Protein AF-K2PSK2-F1 (afdb_monomer_lite)

pLDDT: mean 79.96, std 13.33, range [37.31, 94.69]

Structure (mmCIF, N/CA/C/O backbone):
data_AF-K2PSK2-F1
#
_entry.id   AF-K2PSK2-F1
#
loop_
_atom_site.group_PDB
_atom_site.id
_atom_site.type_symbol
_atom_site.label_atom_id
_atom_site.label_alt_id
_atom_site.label_comp_id
_atom_site.label_asym_id
_atom_site.label_entity_id
_atom_site.label_seq_id
_atom_site.pdbx_PDB_ins_code
_atom_site.Cartn_x
_atom_site.Cartn_y
_atom_site.Cartn_z
_atom_site.occupancy
_atom_site.B_iso_or_equiv
_atom_site.auth_seq_id
_atom_site.auth_comp_id
_atom_site.auth_asym_id
_atom_site.auth_atom_id
_atom_site.pdbx_PDB_model_num
ATOM 1 N N . MET A 1 1 ? -2.061 3.864 -1.361 1.00 85.62 1 MET A N 1
ATOM 2 C CA . MET A 1 1 ? -3.062 2.779 -1.392 1.00 85.62 1 MET A CA 1
ATOM 3 C C . MET A 1 1 ? -2.589 1.588 -2.209 1.00 85.62 1 MET A C 1
ATOM 5 O O . MET A 1 1 ? -2.463 0.536 -1.613 1.00 85.62 1 MET A O 1
ATOM 9 N N . LEU A 1 2 ? -2.198 1.738 -3.481 1.00 88.69 2 LEU A N 1
ATOM 10 C CA . LEU A 1 2 ? -1.650 0.620 -4.276 1.00 88.69 2 LEU A CA 1
ATOM 11 C C . LEU A 1 2 ? -0.443 -0.087 -3.621 1.00 88.69 2 LEU A C 1
ATOM 13 O O . LEU A 1 2 ? -0.401 -1.304 -3.514 1.00 88.69 2 LEU A O 1
ATOM 17 N N . TYR A 1 3 ? 0.529 0.683 -3.125 1.00 87.62 3 TYR A N 1
ATOM 18 C CA . TYR A 1 3 ? 1.666 0.111 -2.398 1.00 87.62 3 TYR A CA 1
ATOM 19 C C . TYR A 1 3 ? 1.229 -0.599 -1.105 1.00 87.62 3 TYR A C 1
ATOM 21 O O . TYR A 1 3 ? 1.724 -1.671 -0.796 1.00 87.62 3 TYR A O 1
ATOM 29 N N . ALA A 1 4 ? 0.230 -0.059 -0.397 1.00 89.19 4 ALA A N 1
ATOM 30 C CA . ALA A 1 4 ? -0.302 -0.680 0.816 1.00 89.19 4 ALA A CA 1
ATOM 31 C C . ALA A 1 4 ? -0.912 -2.059 0.527 1.00 89.19 4 ALA A C 1
ATOM 33 O O . ALA A 1 4 ? -0.634 -3.005 1.254 1.00 89.19 4 ALA A O 1
ATOM 34 N N . THR A 1 5 ? -1.680 -2.188 -0.563 1.00 86.50 5 THR A N 1
ATOM 35 C CA . THR A 1 5 ? -2.280 -3.468 -0.968 1.00 86.50 5 THR A CA 1
ATOM 36 C C . THR A 1 5 ? -1.231 -4.488 -1.401 1.00 86.50 5 THR A C 1
ATOM 38 O O . THR A 1 5 ? -1.365 -5.661 -1.080 1.00 86.50 5 THR A O 1
ATOM 41 N N . LEU A 1 6 ? -0.171 -4.051 -2.090 1.00 85.62 6 LEU A N 1
ATOM 42 C CA . LEU A 1 6 ? 0.919 -4.939 -2.511 1.00 85.62 6 LEU A CA 1
ATOM 43 C C . LEU A 1 6 ? 1.792 -5.393 -1.335 1.00 85.62 6 LEU A C 1
ATOM 45 O O . LEU A 1 6 ? 2.292 -6.511 -1.337 1.00 85.62 6 LEU A O 1
ATOM 49 N N . SER A 1 7 ? 1.968 -4.537 -0.329 1.00 85.44 7 SER A N 1
ATOM 50 C CA . SER A 1 7 ? 2.767 -4.833 0.863 1.00 85.44 7 SER A CA 1
ATOM 51 C C . SER A 1 7 ? 1.971 -5.493 1.996 1.00 85.44 7 SER A C 1
ATOM 53 O O . SER A 1 7 ? 2.542 -5.736 3.053 1.00 85.44 7 SER A O 1
ATOM 55 N N . GLY A 1 8 ? 0.671 -5.762 1.814 1.00 87.88 8 GLY A N 1
ATOM 56 C CA . GLY A 1 8 ? -0.177 -6.377 2.846 1.00 87.88 8 GLY A CA 1
ATOM 57 C C . GLY A 1 8 ? -0.415 -5.491 4.075 1.00 87.88 8 GLY A C 1
ATOM 58 O O . GLY A 1 8 ? -0.650 -5.991 5.169 1.00 87.88 8 GLY A O 1
ATOM 59 N N . VAL A 1 9 ? -0.327 -4.171 3.912 1.00 90.94 9 VAL A N 1
ATOM 60 C CA . VAL A 1 9 ? -0.412 -3.206 5.013 1.00 90.94 9 VAL A CA 1
ATOM 61 C C . VAL A 1 9 ? -1.864 -2.857 5.312 1.00 90.94 9 VAL A C 1
ATOM 63 O O . VAL A 1 9 ? -2.625 -2.523 4.400 1.00 90.94 9 VAL A O 1
ATOM 66 N N . SER A 1 10 ? -2.229 -2.855 6.595 1.00 87.50 10 SER A N 1
ATOM 67 C CA . SER A 1 10 ? -3.615 -2.658 7.038 1.00 87.50 10 SER A CA 1
ATOM 68 C C . SER A 1 10 ? -3.909 -1.233 7.522 1.00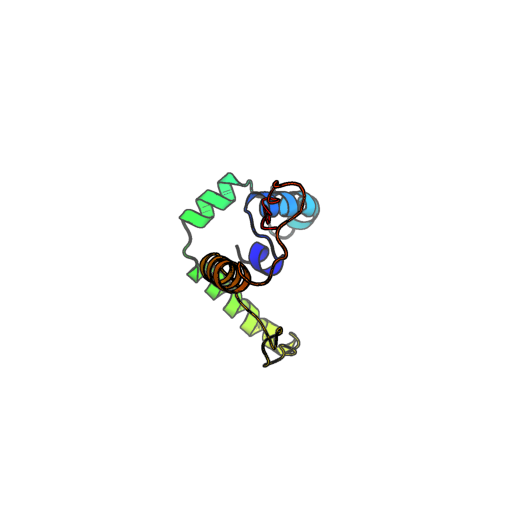 87.50 10 SER A C 1
ATOM 70 O O . SER A 1 10 ? -5.065 -0.808 7.540 1.00 87.50 10 SER A O 1
ATOM 72 N N . SER A 1 11 ? -2.875 -0.455 7.874 1.00 91.12 11 SER A N 1
ATOM 73 C CA . SER A 1 11 ? -3.048 0.895 8.421 1.00 91.12 11 SER A CA 1
ATOM 74 C C . SER A 1 11 ? -2.165 1.964 7.765 1.00 91.12 11 SER A C 1
ATOM 76 O O . SER A 1 11 ? -1.044 1.726 7.317 1.00 91.12 11 SER A O 1
ATOM 78 N N . LEU A 1 12 ? -2.643 3.216 7.770 1.00 91.56 12 LEU A N 1
ATOM 79 C CA . LEU A 1 12 ? -1.853 4.369 7.309 1.00 91.56 12 LEU A CA 1
ATOM 80 C C . LEU A 1 12 ? -0.600 4.618 8.159 1.00 91.56 12 LEU A C 1
ATOM 82 O O . LEU A 1 12 ? 0.358 5.212 7.668 1.00 91.56 12 LEU A O 1
ATOM 86 N N . ARG A 1 13 ? -0.614 4.208 9.434 1.00 91.69 13 ARG A N 1
ATOM 87 C CA . ARG A 1 13 ? 0.551 4.322 10.317 1.00 91.69 13 ARG A CA 1
ATOM 88 C C . ARG A 1 13 ? 1.644 3.361 9.858 1.00 91.69 13 ARG A C 1
ATOM 90 O O . ARG A 1 13 ? 2.747 3.822 9.602 1.00 91.69 13 ARG A O 1
ATOM 97 N N . GLU A 1 14 ? 1.314 2.083 9.688 1.00 92.38 14 GLU A N 1
ATOM 98 C CA . GLU A 1 14 ? 2.237 1.077 9.143 1.00 92.38 14 GLU A CA 1
ATOM 99 C C . GLU A 1 14 ? 2.788 1.507 7.782 1.00 92.38 14 GLU A C 1
ATOM 101 O O . GLU A 1 14 ? 3.998 1.484 7.568 1.00 92.38 14 GLU A O 1
ATOM 106 N N . LEU A 1 15 ? 1.914 1.995 6.895 1.00 92.38 15 LEU A N 1
ATOM 107 C CA . LEU A 1 15 ? 2.308 2.468 5.570 1.00 92.38 15 LEU A CA 1
ATOM 108 C C . LEU A 1 15 ? 3.340 3.599 5.655 1.00 92.38 15 LEU A C 1
ATOM 110 O O . LEU A 1 15 ? 4.338 3.584 4.941 1.00 92.38 15 LEU A O 1
ATOM 114 N N . SER A 1 16 ? 3.107 4.576 6.534 1.00 92.25 16 SER A N 1
ATOM 115 C CA . SER A 1 16 ? 4.028 5.696 6.742 1.00 92.25 16 SER A CA 1
ATOM 116 C C . SER A 1 16 ? 5.366 5.235 7.326 1.00 92.25 16 SER A C 1
ATOM 118 O O . SER A 1 16 ? 6.395 5.771 6.929 1.00 92.25 16 SER A O 1
ATOM 120 N N . THR A 1 17 ? 5.368 4.254 8.232 1.00 92.12 17 THR A N 1
ATOM 121 C CA . THR A 1 17 ? 6.596 3.691 8.818 1.00 92.12 17 THR A CA 1
ATOM 122 C C . THR A 1 17 ? 7.430 2.952 7.775 1.00 92.12 17 THR A C 1
ATOM 124 O O . THR A 1 17 ? 8.644 3.128 7.721 1.00 92.12 17 THR A O 1
ATOM 127 N N . ILE A 1 18 ? 6.791 2.169 6.903 1.00 90.56 18 ILE A N 1
ATOM 128 C CA . ILE A 1 18 ? 7.484 1.460 5.818 1.00 90.56 18 ILE A CA 1
ATOM 129 C C . ILE A 1 18 ? 8.081 2.456 4.820 1.00 90.56 18 ILE A C 1
ATOM 131 O O . ILE A 1 18 ? 9.222 2.297 4.392 1.00 90.56 18 ILE A O 1
ATOM 135 N N . LEU A 1 19 ? 7.334 3.508 4.472 1.00 89.94 19 LEU A N 1
ATOM 136 C CA . LEU A 1 19 ? 7.825 4.556 3.576 1.00 89.94 19 LEU A CA 1
ATOM 137 C C . LEU A 1 19 ? 8.992 5.340 4.186 1.00 89.94 19 LEU A C 1
ATOM 139 O O . LEU A 1 19 ? 9.931 5.656 3.462 1.00 89.94 19 LEU A O 1
ATOM 143 N N . LEU A 1 20 ? 8.965 5.590 5.498 1.00 90.19 20 LEU A N 1
ATOM 144 C CA . LEU A 1 20 ? 10.092 6.166 6.234 1.00 90.19 20 LEU A CA 1
ATOM 145 C C . LEU A 1 20 ? 11.320 5.246 6.187 1.00 90.19 20 LEU A C 1
ATOM 147 O O . LEU A 1 20 ? 12.409 5.694 5.851 1.00 90.19 20 LEU A O 1
ATOM 151 N N . ALA A 1 21 ? 11.149 3.943 6.426 1.00 89.94 21 ALA A N 1
ATOM 152 C CA . ALA A 1 21 ? 12.242 2.976 6.292 1.00 89.94 21 ALA A CA 1
ATOM 153 C C . ALA A 1 21 ? 12.808 2.912 4.856 1.00 89.94 21 ALA A C 1
ATOM 155 O O . ALA A 1 21 ? 13.948 2.506 4.643 1.00 89.94 21 ALA A O 1
ATOM 156 N N . CYS A 1 22 ? 12.021 3.327 3.859 1.00 85.94 22 CYS A N 1
ATOM 157 C CA . CYS A 1 22 ? 12.419 3.402 2.457 1.00 85.94 22 CYS A CA 1
ATOM 158 C C . CYS A 1 22 ? 12.898 4.796 2.017 1.00 85.94 22 CYS A C 1
ATOM 160 O O . CYS A 1 22 ? 13.067 4.996 0.814 1.00 85.94 22 CYS A O 1
ATOM 162 N N . GLU A 1 23 ? 13.137 5.744 2.928 1.00 83.44 23 GLU A N 1
ATOM 163 C CA . GLU A 1 23 ? 13.482 7.134 2.590 1.00 83.44 23 GLU A CA 1
ATOM 164 C C . GLU A 1 23 ? 14.706 7.247 1.657 1.00 83.44 23 GLU A C 1
ATOM 166 O O . GLU A 1 23 ? 14.677 7.978 0.670 1.00 83.44 23 GLU A O 1
ATOM 171 N N . GLY A 1 24 ? 15.741 6.429 1.869 1.00 81.69 24 GLY A N 1
ATOM 172 C CA . GLY A 1 24 ? 16.920 6.395 0.991 1.00 81.69 24 GLY A CA 1
ATOM 173 C C . GLY A 1 24 ? 16.659 5.831 -0.413 1.00 81.69 24 GLY A C 1
ATOM 174 O O . GLY A 1 24 ? 17.483 5.987 -1.309 1.00 81.69 24 GLY A O 1
ATOM 175 N N . ARG A 1 25 ? 15.510 5.178 -0.633 1.00 83.31 25 ARG A N 1
ATOM 176 C CA . ARG A 1 25 ? 15.131 4.571 -1.916 1.00 83.31 25 ARG A CA 1
ATOM 177 C C . ARG A 1 25 ? 14.091 5.376 -2.680 1.00 83.31 25 ARG A C 1
ATOM 179 O O . ARG A 1 25 ? 13.870 5.059 -3.834 1.00 83.31 25 ARG A O 1
ATOM 186 N N . ILE A 1 26 ? 13.459 6.399 -2.111 1.00 82.38 26 ILE A N 1
ATOM 187 C CA . ILE A 1 26 ? 12.396 7.159 -2.805 1.00 82.38 26 ILE A CA 1
ATOM 188 C C . ILE A 1 26 ? 12.914 8.331 -3.652 1.00 82.38 26 ILE A C 1
ATOM 190 O O . ILE A 1 26 ? 12.141 8.916 -4.408 1.00 82.38 26 ILE A O 1
ATOM 194 N N . GLY A 1 27 ? 14.212 8.648 -3.591 1.00 79.31 27 GLY A N 1
ATOM 195 C CA . GLY A 1 27 ? 14.797 9.780 -4.323 1.00 79.31 27 GLY A CA 1
ATOM 196 C C . GLY A 1 27 ? 14.629 9.700 -5.846 1.00 79.31 27 GLY A C 1
ATOM 197 O O . GLY A 1 27 ? 14.335 10.706 -6.485 1.00 79.31 27 GLY A O 1
ATOM 198 N N . HIS A 1 28 ? 14.701 8.498 -6.431 1.00 84.56 28 HIS A N 1
ATOM 199 C CA . HIS A 1 28 ? 14.494 8.295 -7.874 1.00 84.56 28 HIS A CA 1
ATOM 200 C C . HIS A 1 28 ? 13.037 8.510 -8.324 1.00 84.56 28 HIS A C 1
ATOM 202 O O . HIS A 1 28 ? 12.768 8.613 -9.516 1.00 84.56 28 HIS A O 1
ATOM 208 N N . LEU A 1 29 ? 12.091 8.598 -7.382 1.00 82.44 29 LEU A N 1
ATOM 209 C CA . LEU A 1 29 ? 10.677 8.878 -7.648 1.00 82.44 29 LEU A CA 1
ATOM 210 C C . LEU A 1 29 ? 10.370 10.385 -7.633 1.00 82.44 29 LEU A C 1
ATOM 212 O O . LEU A 1 29 ? 9.201 10.767 -7.586 1.00 82.44 29 LEU A O 1
ATOM 216 N N . ASN A 1 30 ? 11.399 11.243 -7.624 1.00 83.62 30 ASN A N 1
ATOM 217 C CA . ASN A 1 30 ? 11.285 12.694 -7.436 1.00 83.62 30 ASN A CA 1
ATOM 218 C C . ASN A 1 30 ? 10.552 13.092 -6.138 1.00 83.62 30 ASN A C 1
ATOM 220 O O . ASN A 1 30 ? 10.013 1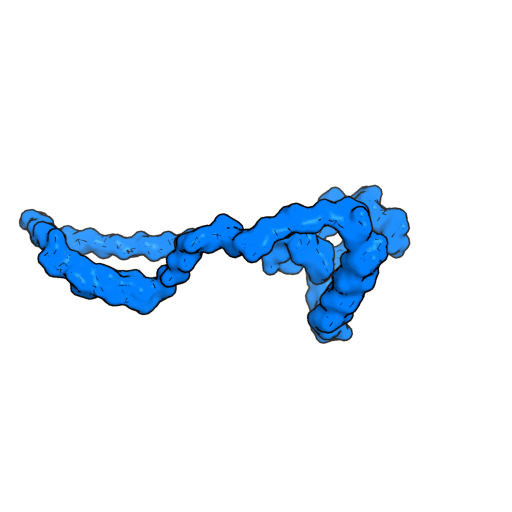4.195 -6.018 1.00 83.62 30 ASN A O 1
ATOM 224 N N . LEU A 1 31 ? 10.544 12.204 -5.141 1.00 83.69 31 LEU A N 1
ATOM 225 C CA . LEU A 1 31 ? 10.027 12.489 -3.809 1.00 83.69 31 LEU A CA 1
ATOM 226 C C . LEU A 1 31 ? 11.167 13.030 -2.947 1.00 83.69 31 LEU A C 1
ATOM 228 O O . LEU A 1 31 ? 12.094 12.302 -2.609 1.00 83.69 31 LEU A O 1
ATOM 232 N N . LYS A 1 32 ? 11.086 14.314 -2.580 1.00 84.00 32 LYS A N 1
ATOM 233 C CA . LYS A 1 32 ? 12.092 14.966 -1.722 1.00 84.00 32 LYS A CA 1
ATOM 234 C C . LYS A 1 32 ? 12.060 14.461 -0.279 1.00 84.00 32 LYS A C 1
ATOM 236 O O . LYS A 1 32 ? 13.087 14.448 0.384 1.00 84.00 32 LYS A O 1
ATOM 241 N N . HIS A 1 33 ? 10.882 14.060 0.197 1.00 85.38 33 HIS A N 1
ATOM 242 C CA . HIS A 1 33 ? 10.650 13.588 1.559 1.00 85.38 33 HIS A CA 1
ATOM 243 C C . HIS A 1 33 ? 9.627 12.453 1.548 1.00 85.38 33 HIS A C 1
ATOM 245 O O . HIS A 1 33 ? 8.738 12.421 0.687 1.00 85.38 33 HIS A O 1
ATOM 251 N N . PHE A 1 34 ? 9.709 11.551 2.527 1.00 87.06 34 PHE A N 1
ATOM 252 C CA . PHE A 1 34 ? 8.678 10.534 2.703 1.00 87.06 34 PHE A CA 1
ATOM 253 C C . PHE A 1 34 ? 7.331 11.198 3.069 1.00 87.06 34 PHE A C 1
ATOM 255 O O . PHE A 1 34 ? 7.284 12.173 3.829 1.00 87.06 34 PHE A O 1
ATOM 262 N N . PRO A 1 35 ? 6.203 10.707 2.534 1.00 87.88 35 PRO A N 1
ATOM 263 C CA . PRO A 1 35 ? 4.906 11.312 2.799 1.00 87.88 35 PRO A CA 1
ATOM 264 C C . PRO A 1 35 ? 4.446 11.011 4.231 1.00 87.88 35 PRO A C 1
ATOM 266 O O . PRO A 1 35 ? 4.380 9.856 4.656 1.00 87.88 35 PRO A O 1
ATOM 269 N N . LYS A 1 36 ? 4.067 12.060 4.969 1.00 91.00 36 LYS A N 1
ATOM 270 C CA . LYS A 1 36 ? 3.510 11.937 6.324 1.00 91.00 36 LYS A CA 1
ATOM 271 C C . LYS A 1 36 ? 2.128 11.275 6.295 1.00 91.00 36 LYS A C 1
ATOM 273 O O . LYS A 1 36 ? 1.366 11.416 5.335 1.00 91.00 36 LYS A O 1
ATOM 278 N N . ARG A 1 37 ? 1.746 10.637 7.407 1.00 92.56 37 ARG A N 1
ATOM 279 C CA . ARG A 1 37 ? 0.417 10.020 7.597 1.00 92.56 37 ARG A CA 1
ATOM 280 C C . ARG A 1 37 ? -0.750 10.964 7.270 1.00 92.56 37 ARG A C 1
ATOM 282 O O . ARG A 1 37 ? -1.704 10.534 6.628 1.00 92.56 37 ARG A O 1
ATOM 289 N N . SER A 1 38 ? -0.691 12.222 7.713 1.00 93.12 38 SER A N 1
ATOM 290 C CA . SER A 1 38 ? -1.733 13.227 7.443 1.00 93.12 38 SER A CA 1
ATOM 291 C C . SER A 1 38 ? -1.855 13.518 5.950 1.00 93.12 38 SER A C 1
ATOM 293 O O . SER A 1 38 ? -2.944 13.421 5.399 1.00 93.12 38 SER A O 1
ATOM 295 N N . THR A 1 39 ? -0.727 13.735 5.273 1.00 91.12 39 THR A N 1
ATOM 296 C CA . THR A 1 39 ? -0.672 13.939 3.821 1.00 91.12 39 THR A CA 1
ATOM 297 C C . THR A 1 39 ? -1.276 12.761 3.060 1.00 91.12 39 THR A C 1
ATOM 299 O O . THR A 1 39 ? -2.067 12.964 2.143 1.00 91.12 39 THR A O 1
ATOM 302 N N . LEU A 1 40 ? -0.954 11.522 3.454 1.00 91.12 40 LEU A N 1
ATOM 303 C CA . LEU A 1 40 ? -1.559 10.325 2.862 1.00 91.12 40 LEU A CA 1
ATOM 304 C C . LEU A 1 40 ? -3.074 10.289 3.088 1.00 91.12 40 LEU A C 1
ATOM 306 O O . LEU A 1 40 ? -3.819 9.990 2.160 1.00 91.12 40 LEU A O 1
ATOM 310 N N . SER A 1 41 ? -3.527 10.601 4.303 1.00 92.56 41 SER A N 1
ATOM 311 C CA . SER A 1 41 ? -4.948 10.653 4.653 1.00 92.56 41 SER A CA 1
ATOM 312 C C . SER A 1 41 ? -5.704 11.673 3.799 1.00 92.56 41 SER A C 1
ATOM 314 O O . SER A 1 41 ? -6.687 11.317 3.152 1.00 92.56 41 SER A O 1
ATOM 316 N N . ASP A 1 42 ? -5.235 12.917 3.744 1.00 93.81 42 ASP A N 1
ATOM 317 C CA . ASP A 1 42 ? -5.911 13.984 3.000 1.00 93.81 42 ASP A CA 1
ATOM 318 C C . ASP A 1 42 ? -5.881 13.732 1.492 1.00 93.81 42 ASP A C 1
ATOM 320 O O . ASP A 1 42 ? -6.889 13.894 0.805 1.00 93.81 42 ASP A O 1
ATOM 324 N N . ALA A 1 43 ? -4.769 13.213 0.973 1.00 90.44 43 ALA A N 1
ATOM 325 C CA . ALA A 1 43 ? -4.682 12.851 -0.432 1.00 90.44 43 ALA A CA 1
ATOM 326 C C . ALA A 1 43 ? -5.586 11.660 -0.804 1.00 90.44 43 ALA A C 1
ATOM 328 O O . ALA A 1 43 ? -6.004 11.562 -1.957 1.00 90.44 43 ALA A O 1
ATOM 329 N N . ASN A 1 44 ? -5.897 10.761 0.137 1.00 90.31 44 ASN A N 1
ATOM 330 C CA . ASN A 1 44 ? -6.860 9.680 -0.090 1.00 90.31 44 ASN A CA 1
ATOM 331 C C . ASN A 1 44 ? -8.310 10.165 -0.003 1.00 90.31 44 ASN A C 1
ATOM 333 O O . ASN A 1 44 ? -9.138 9.652 -0.744 1.00 90.31 44 ASN A O 1
ATOM 337 N N . LYS A 1 45 ? -8.627 11.168 0.828 1.00 92.31 45 LYS A N 1
ATOM 338 C CA . LYS A 1 45 ? -9.966 11.791 0.826 1.00 92.31 45 LYS A CA 1
ATOM 339 C C . LYS A 1 45 ? -10.297 12.397 -0.539 1.00 92.31 45 LYS A C 1
ATOM 341 O O . LYS A 1 45 ? -11.418 12.279 -1.015 1.00 92.31 45 LYS A O 1
ATOM 346 N N . ASN A 1 46 ? -9.295 12.987 -1.186 1.00 92.81 46 ASN A N 1
ATOM 347 C CA . ASN A 1 46 ? -9.447 13.652 -2.479 1.00 92.81 46 ASN A CA 1
ATOM 348 C C . ASN A 1 46 ? -9.358 12.697 -3.684 1.00 92.81 46 ASN A C 1
ATOM 350 O O . ASN A 1 46 ? -9.447 13.147 -4.825 1.00 92.81 46 ASN A O 1
ATOM 354 N N . ARG A 1 47 ? -9.142 11.389 -3.475 1.00 92.00 47 ARG A N 1
ATOM 355 C CA . ARG A 1 47 ? -8.983 10.410 -4.561 1.00 92.00 47 ARG A CA 1
ATOM 356 C C . ARG A 1 47 ? -9.927 9.235 -4.379 1.00 92.00 47 ARG A C 1
ATOM 358 O O . ARG A 1 47 ? -9.827 8.484 -3.416 1.00 92.00 47 ARG A O 1
ATOM 365 N N . SER A 1 48 ? -10.778 9.017 -5.376 1.00 93.62 48 SER A N 1
ATOM 366 C CA . SER A 1 48 ? -11.615 7.819 -5.437 1.00 93.62 48 SER A CA 1
ATOM 367 C C . SER A 1 48 ? -10.766 6.546 -5.514 1.00 93.62 48 SER A C 1
ATOM 369 O O . SER A 1 48 ? -9.718 6.511 -6.169 1.00 93.62 48 SER A O 1
ATOM 371 N N . SER A 1 49 ? -11.268 5.464 -4.914 1.00 90.12 49 SER A N 1
ATOM 372 C CA . SER A 1 49 ? -10.690 4.117 -5.015 1.00 90.12 49 SER A CA 1
ATOM 373 C C . SER A 1 49 ? -10.478 3.674 -6.469 1.00 90.12 49 SER A C 1
ATOM 375 O O . SER A 1 49 ? -9.514 2.964 -6.769 1.00 90.12 49 SER A O 1
ATOM 377 N N . LYS A 1 50 ? -11.317 4.167 -7.391 1.00 93.44 50 LYS A N 1
ATOM 378 C CA . LYS A 1 50 ? -11.231 3.888 -8.829 1.00 93.44 50 LYS A CA 1
ATOM 379 C C . LYS A 1 50 ? -9.888 4.295 -9.434 1.00 93.44 50 LYS A C 1
ATOM 381 O O . LYS A 1 50 ? -9.397 3.605 -10.322 1.00 93.44 50 LYS A O 1
ATOM 386 N N . VAL A 1 51 ? -9.264 5.361 -8.932 1.00 93.69 51 VAL A N 1
ATOM 387 C CA . VAL A 1 51 ? -7.950 5.816 -9.411 1.00 93.69 51 VAL A CA 1
ATOM 388 C C . VAL A 1 51 ? -6.901 4.729 -9.188 1.00 93.69 51 VAL A C 1
ATOM 390 O O . VAL A 1 51 ? -6.166 4.378 -10.106 1.00 93.69 51 VAL A O 1
ATOM 393 N N . PHE A 1 52 ? -6.867 4.138 -7.991 1.00 91.31 52 PHE A N 1
ATOM 394 C CA . PHE A 1 52 ? -5.908 3.082 -7.668 1.00 91.31 52 PHE A CA 1
ATOM 395 C C . PHE A 1 52 ? -6.185 1.796 -8.449 1.00 91.31 52 PHE A C 1
ATOM 397 O O . PHE A 1 52 ? -5.239 1.154 -8.896 1.00 91.31 52 PHE A O 1
ATOM 404 N N . ALA A 1 53 ? -7.461 1.464 -8.670 1.00 91.75 53 ALA A N 1
ATOM 405 C CA . ALA A 1 53 ? -7.846 0.334 -9.512 1.00 91.75 53 ALA A CA 1
ATOM 406 C C . ALA A 1 53 ? -7.377 0.525 -10.964 1.00 91.75 53 ALA A C 1
ATOM 408 O O . ALA A 1 53 ? -6.777 -0.374 -11.544 1.00 91.75 53 ALA A O 1
ATOM 409 N N . ASN A 1 54 ? -7.588 1.710 -11.541 1.00 94.69 54 ASN A N 1
ATOM 410 C CA . ASN A 1 54 ? -7.163 2.006 -12.908 1.00 94.69 54 ASN A CA 1
ATOM 411 C C . ASN A 1 54 ? -5.635 1.938 -13.055 1.00 94.69 54 ASN A C 1
ATOM 413 O O . ASN A 1 54 ? -5.143 1.349 -14.016 1.00 94.69 54 ASN A O 1
ATOM 417 N N . ILE A 1 55 ? -4.885 2.480 -12.087 1.00 93.50 55 ILE A N 1
ATOM 418 C CA . ILE A 1 55 ? -3.417 2.381 -12.067 1.00 93.50 55 ILE A CA 1
ATOM 419 C C . ILE A 1 55 ? -2.986 0.912 -11.990 1.00 93.50 55 ILE A C 1
ATOM 421 O O . ILE A 1 55 ? -2.126 0.492 -12.762 1.00 93.50 55 ILE A O 1
ATOM 425 N N . TYR A 1 56 ? -3.606 0.121 -11.108 1.00 92.00 56 TYR A N 1
ATOM 426 C CA . TYR A 1 56 ? -3.325 -1.310 -10.988 1.00 92.00 56 TYR A CA 1
ATOM 427 C C . TYR A 1 56 ? -3.535 -2.039 -12.315 1.00 92.00 56 TYR A C 1
ATOM 429 O O . TYR A 1 56 ? -2.617 -2.694 -12.796 1.00 92.00 56 TYR A O 1
ATOM 437 N N . TYR A 1 57 ? -4.706 -1.892 -12.940 1.00 92.12 57 TYR A N 1
ATOM 438 C CA . TYR A 1 57 ? -5.004 -2.575 -14.200 1.00 92.12 57 TYR A CA 1
ATOM 439 C C . TYR A 1 57 ? -4.117 -2.100 -15.351 1.00 92.12 57 TYR A C 1
ATOM 441 O O . TYR A 1 57 ? -3.755 -2.905 -16.207 1.00 92.12 57 TYR A O 1
ATOM 449 N N . SER A 1 58 ? -3.732 -0.821 -15.370 1.00 94.19 58 SER A N 1
ATOM 450 C CA . SER A 1 58 ? -2.778 -0.307 -16.353 1.00 94.19 58 SER A CA 1
ATOM 451 C C . SER A 1 58 ? -1.415 -0.982 -16.207 1.00 94.19 58 SER A C 1
ATOM 453 O O . SER A 1 58 ? -0.876 -1.471 -17.195 1.00 94.19 58 SER A O 1
ATOM 455 N N . LEU A 1 59 ? -0.878 -1.050 -14.985 1.00 91.25 59 LEU A N 1
ATOM 456 C CA . LEU A 1 59 ? 0.390 -1.731 -14.710 1.00 91.25 59 LEU A CA 1
ATOM 457 C C . LEU A 1 59 ? 0.284 -3.227 -15.007 1.00 91.25 59 LEU A C 1
ATOM 459 O O . LEU A 1 59 ? 1.148 -3.788 -15.674 1.00 91.25 59 LEU A O 1
ATOM 463 N N . PHE A 1 60 ? -0.802 -3.860 -14.568 1.00 90.06 60 PHE A N 1
ATOM 464 C CA . PHE A 1 60 ? -1.055 -5.269 -14.820 1.00 90.06 60 PHE A CA 1
ATOM 465 C C . PHE A 1 60 ? -1.032 -5.566 -16.316 1.00 90.06 60 PHE A C 1
ATOM 467 O O . PHE A 1 60 ? -0.294 -6.446 -16.726 1.00 90.06 60 PHE A O 1
ATOM 474 N N . ARG A 1 61 ? -1.741 -4.798 -17.155 1.00 91.00 61 ARG A N 1
ATOM 475 C CA . ARG A 1 61 ? -1.731 -4.997 -18.616 1.00 91.00 61 ARG A CA 1
ATOM 476 C C . ARG A 1 61 ? -0.330 -4.915 -19.223 1.00 91.00 61 ARG A C 1
ATOM 478 O O . ARG A 1 61 ? -0.041 -5.694 -20.124 1.00 91.00 61 ARG A O 1
ATOM 485 N N . THR A 1 62 ? 0.518 -4.014 -18.732 1.00 92.44 62 THR A N 1
ATOM 486 C CA . THR A 1 62 ? 1.896 -3.859 -19.218 1.00 92.44 62 THR A CA 1
ATOM 487 C C . THR A 1 62 ? 2.784 -5.035 -18.821 1.00 92.44 62 THR A C 1
ATOM 489 O O . THR A 1 62 ? 3.549 -5.528 -19.642 1.00 92.44 62 THR A O 1
ATOM 492 N N . TYR A 1 63 ? 2.680 -5.500 -17.575 1.00 89.75 63 TYR A N 1
ATOM 493 C CA . TYR A 1 63 ? 3.578 -6.524 -17.030 1.00 89.75 63 TYR A CA 1
ATOM 494 C C . TYR A 1 63 ? 2.990 -7.942 -17.053 1.00 89.75 63 TYR A C 1
ATOM 496 O O . TYR A 1 63 ? 3.676 -8.886 -16.669 1.00 89.75 63 TYR A O 1
ATOM 504 N N . ARG A 1 64 ? 1.749 -8.124 -17.527 1.00 86.06 64 ARG A N 1
ATOM 505 C CA . ARG A 1 64 ? 1.031 -9.412 -17.514 1.00 86.06 64 ARG A CA 1
ATOM 506 C C . ARG A 1 64 ? 1.802 -10.537 -18.196 1.00 86.06 64 ARG A C 1
ATOM 508 O O . ARG A 1 64 ? 1.703 -11.667 -17.751 1.00 86.06 64 ARG A O 1
ATOM 515 N N . SER A 1 65 ? 2.546 -10.242 -19.259 1.00 85.25 65 SER A N 1
ATOM 516 C CA . SER A 1 65 ? 3.334 -11.241 -19.994 1.00 85.25 65 SER A CA 1
ATOM 517 C C . SER A 1 65 ? 4.505 -11.809 -19.188 1.00 85.25 65 SER A C 1
ATOM 519 O O . SER A 1 65 ? 4.927 -12.930 -19.444 1.00 85.25 65 SER A O 1
ATOM 521 N N . PHE A 1 66 ? 5.033 -11.035 -18.238 1.00 84.12 66 PHE A N 1
ATOM 522 C CA . PHE A 1 66 ? 6.159 -11.417 -17.387 1.00 84.12 66 PHE A CA 1
ATOM 523 C C . PHE A 1 66 ? 5.711 -11.924 -16.009 1.00 84.12 66 PHE A C 1
ATOM 525 O O . PHE A 1 66 ? 6.426 -12.679 -15.354 1.00 84.12 66 PHE A O 1
ATOM 532 N N . LEU A 1 67 ? 4.532 -11.504 -15.547 1.00 81.12 67 LEU A N 1
ATOM 533 C CA . LEU A 1 67 ? 3.962 -11.987 -14.297 1.00 81.12 67 LEU A CA 1
ATOM 534 C C . LEU A 1 67 ? 3.513 -13.441 -14.463 1.00 81.12 67 LEU A C 1
ATOM 536 O O . LEU A 1 67 ? 2.737 -13.766 -15.356 1.00 81.12 67 LEU A O 1
ATOM 540 N N . SER A 1 68 ? 3.989 -14.310 -13.571 1.00 69.31 68 SER A N 1
ATOM 541 C CA . SER A 1 68 ? 3.563 -15.707 -13.518 1.00 69.31 68 SER A CA 1
ATOM 542 C C . SER A 1 68 ? 2.049 -15.779 -13.296 1.00 69.31 68 SER A C 1
ATOM 544 O O . SER A 1 68 ? 1.555 -15.304 -12.273 1.00 69.31 68 SER A O 1
ATOM 546 N N . ASP A 1 69 ? 1.311 -16.407 -14.217 1.00 68.69 69 ASP A N 1
ATOM 547 C CA . ASP A 1 69 ? -0.145 -16.633 -14.113 1.00 68.69 69 ASP A CA 1
ATOM 548 C C . ASP A 1 69 ? -0.492 -17.764 -13.121 1.00 68.69 69 ASP A C 1
ATOM 550 O O . ASP A 1 69 ? -1.542 -18.399 -13.172 1.00 68.69 69 ASP A O 1
ATOM 554 N N . SER A 1 70 ? 0.415 -18.048 -12.185 1.00 60.50 70 SER A N 1
ATOM 555 C CA . SER A 1 70 ? 0.258 -19.045 -11.132 1.00 60.50 70 SER A CA 1
ATOM 556 C C . SER A 1 70 ? -0.612 -18.500 -9.998 1.00 60.50 70 SER A C 1
ATOM 558 O O . SER A 1 70 ? -0.213 -18.494 -8.834 1.00 60.50 70 SER A O 1
ATOM 560 N N . SER A 1 71 ? -1.803 -18.011 -10.330 1.00 59.81 71 SER A N 1
ATOM 561 C CA . SER A 1 71 ? -2.896 -17.952 -9.370 1.00 59.81 71 SER A CA 1
ATOM 562 C C . SER A 1 71 ? -3.576 -19.315 -9.414 1.00 59.81 71 SER A C 1
ATOM 564 O O . SER A 1 71 ? -4.124 -19.667 -10.461 1.00 59.81 71 SER A O 1
ATOM 566 N N . PRO A 1 72 ? -3.584 -20.112 -8.332 1.00 56.56 72 PRO A N 1
ATOM 567 C CA . PRO A 1 72 ? -4.448 -21.277 -8.309 1.00 56.56 72 PRO A CA 1
ATOM 568 C C . PRO A 1 72 ? -5.885 -20.785 -8.525 1.00 56.56 72 PRO A C 1
ATOM 570 O O . PRO A 1 72 ? -6.420 -20.025 -7.724 1.00 56.56 72 PRO A O 1
ATOM 573 N N . PHE A 1 73 ? -6.516 -21.213 -9.622 1.00 56.75 73 PHE A N 1
ATOM 574 C CA . PHE A 1 73 ? -7.944 -20.982 -9.898 1.00 56.75 73 PHE A CA 1
ATOM 575 C C . PHE A 1 73 ? -8.855 -21.548 -8.791 1.00 56.75 73 PHE A C 1
ATOM 577 O O . PHE A 1 73 ? -10.053 -21.281 -8.758 1.00 56.75 73 PHE A O 1
ATOM 584 N N . SER A 1 74 ? -8.292 -22.341 -7.879 1.00 62.66 74 SER A N 1
ATOM 585 C CA . SER A 1 74 ? -8.945 -22.842 -6.681 1.00 62.66 74 SER A CA 1
ATOM 586 C C . SER A 1 74 ? -8.716 -21.911 -5.493 1.00 62.66 74 SER A C 1
ATOM 588 O O . SER A 1 74 ? -7.576 -21.546 -5.202 1.00 62.66 74 SER A O 1
ATOM 590 N N 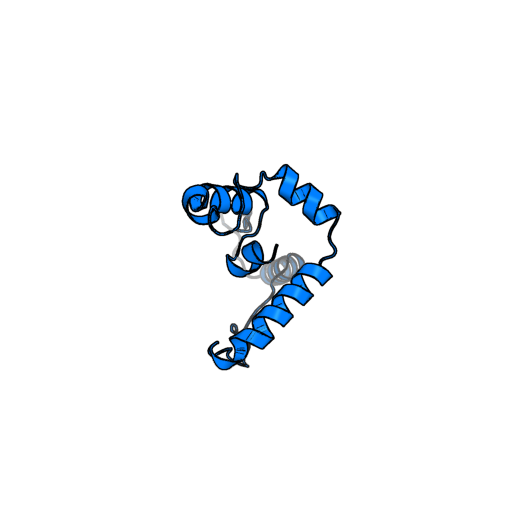. LEU A 1 75 ? -9.787 -21.632 -4.747 1.00 59.66 75 LEU A N 1
ATOM 591 C CA . LEU A 1 75 ? -9.732 -20.987 -3.434 1.00 59.66 75 LEU A CA 1
ATOM 592 C C . LEU A 1 75 ? -8.578 -21.578 -2.591 1.00 59.66 75 LEU A C 1
ATOM 594 O O . LEU A 1 75 ? -8.528 -22.803 -2.437 1.00 59.66 75 LEU A O 1
ATOM 598 N N . PRO A 1 76 ? -7.680 -20.749 -2.013 1.00 64.62 76 PRO A N 1
ATOM 599 C CA . PRO A 1 76 ? -6.550 -21.226 -1.203 1.00 64.62 76 PRO A CA 1
ATOM 600 C C . PRO A 1 76 ? -6.983 -22.102 -0.022 1.00 64.62 76 PRO A C 1
ATOM 602 O O . PRO A 1 76 ? -6.218 -22.920 0.480 1.00 64.62 76 PRO A O 1
ATOM 605 N N . VAL A 1 77 ? -8.234 -21.939 0.414 1.00 67.94 77 VAL A N 1
ATOM 606 C CA . VAL A 1 77 ? -8.822 -22.647 1.542 1.00 67.94 77 VAL A CA 1
ATOM 607 C C . VAL A 1 77 ? -10.014 -23.455 1.033 1.00 67.94 77 VAL A C 1
ATOM 609 O O . VAL A 1 77 ? -11.113 -22.931 0.875 1.00 67.94 77 VAL A O 1
ATOM 612 N N . LYS A 1 78 ? -9.811 -24.755 0.796 1.00 67.88 78 LYS A N 1
ATOM 613 C CA . LYS A 1 78 ? -10.878 -25.682 0.363 1.00 67.88 78 LYS A CA 1
ATOM 614 C C . LYS A 1 78 ? -12.008 -25.840 1.398 1.00 67.88 78 LYS A C 1
ATOM 616 O O . LYS A 1 78 ? -13.084 -26.318 1.059 1.00 67.88 78 LYS A O 1
ATOM 621 N N . HIS A 1 79 ? -11.780 -25.414 2.643 1.00 67.44 79 HIS A N 1
ATOM 622 C CA . HIS A 1 79 ? -12.713 -25.547 3.765 1.00 67.44 79 HIS A CA 1
ATOM 623 C C . HIS A 1 79 ? -12.718 -24.307 4.671 1.00 67.44 79 HIS A C 1
ATOM 625 O O . HIS A 1 79 ? -12.553 -24.423 5.886 1.00 67.44 79 HIS A O 1
ATOM 631 N N . LEU A 1 80 ? -12.873 -23.109 4.098 1.00 72.12 80 LEU A N 1
ATOM 632 C CA . LEU A 1 80 ? -13.045 -21.898 4.901 1.00 72.12 80 LEU A CA 1
ATOM 633 C C . LEU A 1 80 ? -14.364 -22.006 5.682 1.00 72.12 80 LEU A C 1
ATOM 635 O O . LEU A 1 80 ? -15.444 -21.878 5.110 1.00 72.12 80 LEU A O 1
ATOM 639 N N . LYS A 1 81 ? -14.279 -22.262 6.989 1.00 74.00 81 LYS A N 1
ATOM 640 C CA . LYS A 1 81 ? -15.431 -22.215 7.892 1.00 74.00 81 LYS A CA 1
ATOM 641 C C . LYS A 1 81 ? -15.442 -20.854 8.566 1.00 74.00 81 LYS A C 1
ATOM 643 O O . LYS A 1 81 ? -14.589 -20.572 9.403 1.00 74.00 81 LYS A O 1
ATOM 648 N N . ILE A 1 82 ? -16.385 -20.009 8.166 1.00 74.88 82 ILE A N 1
ATOM 649 C CA . ILE A 1 82 ? -16.629 -18.728 8.824 1.00 74.88 82 ILE A CA 1
ATOM 650 C C . ILE A 1 82 ? -17.412 -19.034 10.098 1.00 74.88 82 ILE A C 1
ATOM 652 O O . ILE A 1 82 ? -18.486 -19.627 10.039 1.00 74.88 82 ILE A O 1
ATOM 656 N N . VAL A 1 83 ? -16.840 -18.675 11.241 1.00 82.19 83 VAL A N 1
ATOM 657 C CA . VAL A 1 83 ? -17.473 -18.807 12.552 1.00 82.19 83 VAL A CA 1
ATOM 658 C C . VAL A 1 83 ? -17.659 -17.397 13.089 1.00 82.19 83 VAL A C 1
ATOM 660 O O . VAL A 1 83 ? -16.680 -16.690 13.313 1.00 82.19 83 VAL A O 1
ATOM 663 N N . ASP A 1 84 ? -18.907 -16.982 13.262 1.00 83.56 84 ASP A N 1
ATOM 664 C CA . ASP A 1 84 ? -19.274 -15.707 13.873 1.00 83.56 84 ASP A CA 1
ATOM 665 C C . ASP A 1 84 ? -19.783 -15.917 15.313 1.00 83.56 84 ASP A C 1
ATOM 667 O O . ASP A 1 84 ? -19.879 -17.043 15.817 1.00 83.56 84 ASP A O 1
ATOM 671 N N . SER A 1 85 ? -20.114 -14.824 16.003 1.00 82.00 85 SER A N 1
ATOM 672 C CA . SER A 1 85 ? -20.615 -14.888 17.380 1.00 82.00 85 SER A CA 1
ATOM 673 C C . SER A 1 85 ? -21.913 -15.691 17.502 1.00 82.00 85 SER A C 1
ATOM 675 O O . SER A 1 85 ? -22.113 -16.362 18.515 1.00 82.00 85 SER A O 1
ATOM 677 N N . THR A 1 86 ? -22.773 -15.681 16.479 1.00 82.44 86 THR A N 1
ATOM 678 C CA . THR A 1 86 ? -24.036 -16.431 16.491 1.00 82.44 86 THR A CA 1
ATOM 679 C C . THR A 1 86 ? -23.798 -17.936 16.403 1.00 82.44 86 THR A C 1
ATOM 681 O O . THR A 1 86 ? -24.385 -18.698 17.174 1.00 82.44 86 THR A O 1
ATOM 684 N N . THR A 1 87 ? -22.849 -18.363 15.566 1.00 83.06 87 THR A N 1
ATOM 685 C CA . THR A 1 87 ? -22.426 -19.762 15.447 1.00 83.06 87 THR A CA 1
ATOM 686 C C . THR A 1 87 ? -21.831 -20.266 16.764 1.00 83.06 87 THR A C 1
ATOM 688 O O . THR A 1 87 ? -22.183 -21.348 17.232 1.00 83.06 87 THR A O 1
ATOM 691 N N . ILE A 1 88 ? -20.980 -19.472 17.422 1.00 81.94 88 ILE A N 1
ATOM 692 C CA . ILE A 1 88 ? -20.394 -19.834 18.726 1.00 81.94 88 ILE A CA 1
ATOM 693 C C . ILE A 1 88 ? -21.481 -19.999 19.795 1.00 81.94 88 ILE A C 1
ATOM 695 O O . ILE A 1 88 ? -21.459 -20.980 20.544 1.00 81.94 88 ILE A O 1
ATOM 699 N N . SER A 1 89 ? -22.442 -19.074 19.858 1.00 81.00 89 SER A N 1
ATOM 700 C CA . SER A 1 89 ? -23.568 -19.145 20.796 1.00 81.00 89 SER A CA 1
ATOM 701 C C . SER A 1 89 ? -24.434 -20.381 20.561 1.00 81.00 89 SER A C 1
ATOM 703 O O . SER A 1 89 ? -24.711 -21.111 21.510 1.00 81.00 89 SER A O 1
ATOM 705 N N . LEU A 1 90 ? -24.769 -20.679 19.303 1.00 84.62 90 LEU A N 1
ATOM 706 C CA . LEU A 1 90 ? -25.563 -21.851 18.938 1.00 84.62 90 LEU A CA 1
ATOM 707 C C . LEU A 1 90 ? -24.885 -23.160 19.368 1.00 84.62 90 LEU A C 1
ATOM 709 O O . LEU A 1 90 ? -25.511 -24.016 19.993 1.00 84.62 90 LEU A O 1
ATOM 713 N N . PHE A 1 91 ? -23.590 -23.317 19.082 1.00 81.75 91 PHE A N 1
ATOM 714 C CA . PHE A 1 91 ? -22.848 -24.508 19.503 1.00 81.75 91 PHE A CA 1
ATOM 715 C C . PHE A 1 91 ? -22.685 -24.585 21.022 1.00 81.75 91 PHE A C 1
ATOM 717 O O . PHE A 1 91 ? -22.745 -25.677 21.582 1.00 81.75 91 PHE A O 1
ATOM 724 N N . SER A 1 92 ? -22.518 -23.451 21.704 1.00 79.88 92 SER A N 1
ATOM 725 C CA . SER A 1 92 ? -22.517 -23.403 23.168 1.00 79.88 92 SER A CA 1
ATOM 726 C C . SER A 1 92 ? -23.851 -23.896 23.732 1.00 79.88 92 SER A C 1
ATOM 728 O O . SER A 1 92 ? -23.852 -24.721 24.640 1.00 79.88 92 SER A O 1
ATOM 730 N N . ASP A 1 93 ? -24.978 -23.470 23.158 1.00 80.12 93 ASP A N 1
ATOM 731 C CA . ASP A 1 93 ? -26.316 -23.886 23.586 1.00 80.12 93 ASP A CA 1
ATOM 732 C C . ASP A 1 93 ? -26.563 -25.380 23.381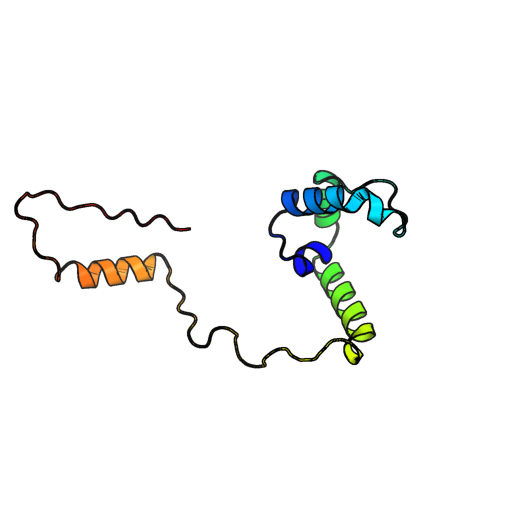 1.00 80.12 93 ASP A C 1
ATOM 734 O O . ASP A 1 93 ? -27.010 -26.057 24.308 1.00 80.12 93 ASP A O 1
ATOM 738 N N . ILE A 1 94 ? -26.183 -25.917 22.221 1.00 82.38 94 ILE A N 1
ATOM 739 C CA . ILE A 1 94 ? -26.275 -27.356 21.936 1.00 82.38 94 ILE A CA 1
ATOM 740 C C . ILE A 1 94 ? -25.378 -28.161 22.893 1.00 82.38 94 ILE A C 1
ATOM 742 O O . ILE A 1 94 ? -25.770 -29.218 23.388 1.00 82.38 94 ILE A O 1
ATOM 746 N N . LEU A 1 95 ? -24.175 -27.661 23.198 1.00 76.00 95 LEU A N 1
ATOM 747 C CA . LEU A 1 95 ? -23.191 -28.365 24.025 1.00 76.00 95 LEU A CA 1
ATOM 748 C C . LEU A 1 95 ? -23.344 -28.119 25.539 1.00 76.00 95 LEU A C 1
ATOM 750 O O . LEU A 1 95 ? -22.657 -28.765 26.335 1.00 76.00 95 LEU A O 1
ATOM 754 N N . LYS A 1 96 ? -24.255 -27.242 25.985 1.00 68.62 96 LYS A N 1
ATOM 755 C CA . LYS A 1 96 ? -24.515 -26.994 27.420 1.00 68.62 96 LYS A CA 1
ATOM 756 C C . LYS A 1 96 ? -24.946 -28.258 28.176 1.00 68.62 96 LYS A C 1
ATOM 758 O O . LYS A 1 96 ? -24.710 -28.335 29.381 1.00 68.62 96 LYS A O 1
ATOM 763 N N . GLY A 1 97 ? -25.533 -29.238 27.484 1.00 63.31 97 GLY A N 1
ATOM 764 C CA . GLY A 1 97 ? -26.021 -30.495 28.063 1.00 63.31 97 GLY A CA 1
ATOM 765 C C . GLY A 1 97 ? -25.008 -31.646 28.133 1.00 63.31 97 GLY A C 1
ATOM 766 O O . GLY A 1 97 ? -25.306 -32.655 28.763 1.00 63.31 97 GLY A O 1
ATOM 767 N N . VAL A 1 98 ? -23.818 -31.528 27.525 1.00 66.50 98 VAL A N 1
ATOM 768 C CA . VAL A 1 98 ? -22.832 -32.637 27.461 1.00 66.50 98 VAL A CA 1
ATOM 769 C C . VAL A 1 98 ? -21.712 -32.551 28.510 1.00 66.50 98 VAL A C 1
ATOM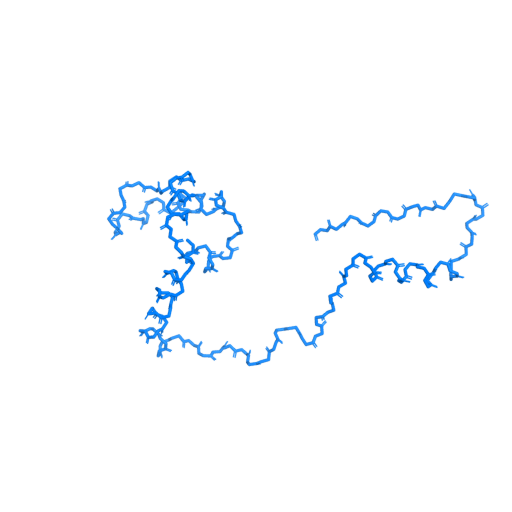 771 O O . VAL A 1 98 ? -20.809 -33.387 28.535 1.00 66.50 98 VAL A O 1
ATOM 774 N N . GLY A 1 99 ? -21.746 -31.554 29.398 1.00 65.75 99 GLY A N 1
ATOM 775 C CA . GLY A 1 99 ? -20.750 -31.375 30.458 1.00 65.75 99 GLY A CA 1
ATOM 776 C C . GLY A 1 99 ? -21.162 -32.013 31.787 1.00 65.75 99 GLY A C 1
ATOM 777 O O . GLY A 1 99 ? -22.270 -31.794 32.265 1.00 65.75 99 GLY A O 1
ATOM 778 N N . ARG A 1 100 ? -20.247 -32.745 32.440 1.00 64.56 100 ARG A N 1
ATOM 779 C CA . ARG A 1 100 ? -20.421 -33.155 33.845 1.00 64.56 100 ARG A CA 1
ATOM 780 C C . ARG A 1 100 ? -20.423 -31.915 34.742 1.00 64.56 100 ARG A C 1
ATOM 782 O O . ARG A 1 100 ? -19.526 -31.078 34.630 1.00 64.56 100 ARG A O 1
ATOM 789 N N . ASN A 1 101 ? -21.395 -31.814 35.648 1.00 65.62 101 ASN A N 1
ATOM 790 C CA . ASN A 1 101 ? -21.398 -30.753 36.650 1.00 65.62 101 ASN A CA 1
ATOM 791 C C . ASN A 1 101 ? -20.172 -30.918 37.567 1.00 65.62 101 ASN A C 1
ATOM 793 O O . ASN A 1 101 ? -19.962 -32.008 38.103 1.00 65.62 101 ASN A O 1
ATOM 797 N N . PRO A 1 102 ? -19.335 -29.880 37.739 1.00 64.94 102 PRO A N 1
ATOM 798 C CA . PRO A 1 102 ? -18.190 -29.960 38.632 1.00 64.94 102 PRO A CA 1
ATOM 799 C C . PRO A 1 102 ? -18.669 -30.123 40.079 1.00 64.94 102 PRO A C 1
ATOM 801 O O . PRO A 1 102 ? -19.521 -29.369 40.543 1.00 64.94 102 PRO A O 1
ATOM 804 N N . VAL A 1 103 ? -18.071 -31.072 40.805 1.00 67.00 103 VAL A N 1
ATOM 805 C CA . VAL A 1 103 ? -18.405 -31.408 42.207 1.00 67.00 103 VAL A CA 1
ATOM 806 C C . VAL A 1 103 ? -18.268 -30.196 43.144 1.00 67.00 103 VAL A C 1
ATOM 808 O O . VAL A 1 103 ? -18.929 -30.121 44.169 1.00 67.00 103 VAL A O 1
ATOM 811 N N . ASN A 1 104 ? -17.461 -29.201 42.761 1.00 70.25 104 ASN A N 1
ATOM 812 C CA . ASN A 1 104 ? -17.180 -28.004 43.556 1.00 70.25 104 ASN A CA 1
ATOM 813 C C . ASN A 1 104 ? -18.064 -26.782 43.206 1.00 70.25 104 ASN A C 1
ATOM 815 O O . ASN A 1 104 ? -17.692 -25.650 43.511 1.00 70.25 104 ASN A O 1
ATOM 819 N N . GLY A 1 105 ? -19.180 -26.967 42.485 1.00 64.75 105 GLY A N 1
ATOM 820 C CA . GLY A 1 105 ? -20.217 -25.944 42.234 1.00 64.75 105 GLY A CA 1
ATOM 821 C C . GLY A 1 105 ? -19.820 -24.733 41.371 1.00 64.75 105 GLY A C 1
ATOM 822 O O . GLY A 1 105 ? -20.685 -24.007 40.886 1.00 64.75 105 GLY A O 1
ATOM 823 N N . LYS A 1 106 ? -18.527 -24.504 41.123 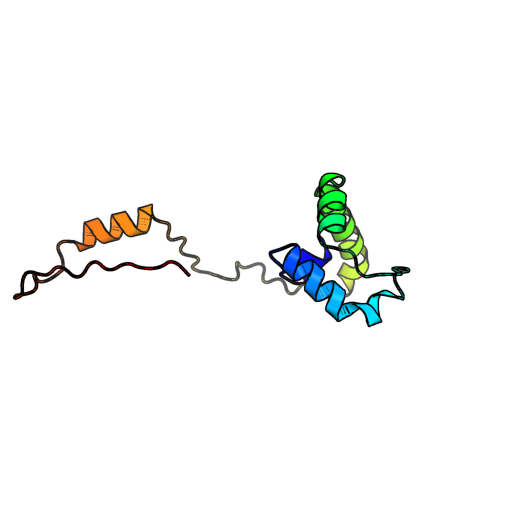1.00 62.38 106 LYS A N 1
ATOM 824 C CA . LYS A 1 106 ? -18.029 -23.364 40.345 1.00 62.38 106 LYS A CA 1
ATOM 825 C C . LYS A 1 106 ? -17.946 -23.720 38.862 1.00 62.38 106 LYS A C 1
ATOM 827 O O . LYS A 1 106 ? -17.066 -24.467 38.432 1.00 62.38 106 LYS A O 1
ATOM 832 N N . LYS A 1 107 ? -18.864 -23.168 38.065 1.00 59.91 107 LYS A N 1
ATOM 833 C CA . LYS A 1 107 ? -18.855 -23.272 36.599 1.00 59.91 107 LYS A CA 1
ATOM 834 C C . LYS A 1 107 ? -17.797 -22.305 36.054 1.00 59.91 107 LYS A C 1
ATOM 836 O O . LYS A 1 107 ? -17.884 -21.104 36.276 1.00 59.91 107 LYS A O 1
ATOM 841 N N . LYS A 1 108 ? -16.762 -22.824 35.389 1.00 59.47 108 LYS A N 1
ATOM 842 C CA . LYS A 1 108 ? -15.681 -22.001 34.824 1.00 59.47 108 LYS A CA 1
ATOM 843 C C . LYS A 1 108 ? -16.214 -21.239 33.606 1.00 59.47 108 LYS A C 1
ATOM 845 O O . LYS A 1 108 ? -16.444 -21.856 32.568 1.00 59.47 108 LYS A O 1
ATOM 850 N N . GLU A 1 109 ? -16.408 -19.926 33.722 1.00 53.00 109 GLU A N 1
ATOM 851 C CA . GLU A 1 109 ? -16.689 -19.063 32.569 1.00 53.00 109 GLU A CA 1
ATOM 852 C C . GLU A 1 109 ? -15.499 -19.117 31.602 1.00 53.00 109 GLU A C 1
ATOM 854 O O . GLU A 1 109 ? -14.383 -18.701 31.919 1.00 53.00 109 GLU A O 1
ATOM 859 N N . LYS A 1 110 ? -15.710 -19.698 30.417 1.00 56.16 110 LYS A N 1
ATOM 860 C CA . LYS A 1 110 ? -14.715 -19.683 29.342 1.00 56.16 110 LYS A CA 1
ATOM 861 C C . LYS A 1 110 ? -14.853 -18.373 28.570 1.00 56.16 110 LYS A C 1
ATOM 863 O O . LYS A 1 110 ? -15.663 -18.274 27.655 1.00 56.16 110 LYS A O 1
ATOM 868 N N . LEU A 1 111 ? -14.027 -17.389 28.915 1.00 47.91 111 LEU A N 1
ATOM 869 C CA . LEU A 1 111 ? -13.781 -16.220 28.070 1.00 47.91 111 LEU A CA 1
ATOM 870 C C . LEU A 1 111 ? -12.851 -16.631 26.918 1.00 47.91 111 LEU A C 1
ATOM 872 O O . LEU A 1 111 ? -11.636 -16.721 27.092 1.00 47.91 111 LEU A O 1
ATOM 876 N N . LEU A 1 112 ? -13.420 -16.903 25.743 1.00 52.59 112 LEU A N 1
ATOM 877 C CA . LEU A 1 112 ? -12.661 -17.022 24.496 1.00 52.59 112 LEU A CA 1
ATOM 878 C C . LEU A 1 112 ? -12.403 -15.612 23.955 1.00 52.59 112 LEU A C 1
ATOM 880 O O . LEU A 1 112 ? -13.276 -14.992 23.351 1.00 52.59 112 LEU A O 1
ATOM 884 N N . LYS A 1 113 ? -11.202 -15.088 24.212 1.00 44.47 113 LYS A N 1
ATOM 885 C CA . LYS A 1 113 ? -10.720 -13.855 23.582 1.00 44.47 113 LYS A CA 1
ATOM 886 C C . LYS A 1 113 ? -10.444 -14.147 22.104 1.00 44.47 113 LYS A C 1
ATOM 888 O O . LYS A 1 113 ? -9.629 -15.014 21.805 1.00 44.47 113 LYS A O 1
ATOM 893 N N . HIS A 1 114 ? -11.143 -13.451 21.211 1.00 49.00 114 HIS A N 1
ATOM 894 C CA . HIS A 1 114 ? -10.813 -13.412 19.785 1.00 49.00 114 HIS A CA 1
ATOM 895 C C . HIS A 1 114 ? -9.418 -12.783 19.611 1.00 49.00 114 HIS A C 1
ATOM 897 O O . HIS A 1 114 ? -9.157 -11.731 20.199 1.00 49.00 114 HIS A O 1
ATOM 903 N N . ILE A 1 115 ? -8.544 -13.449 18.848 1.00 37.31 115 ILE A N 1
ATOM 904 C CA . ILE A 1 115 ? -7.281 -12.917 18.306 1.00 37.31 115 ILE A CA 1
ATOM 905 C C . ILE A 1 115 ? -7.532 -12.578 16.842 1.00 37.31 115 ILE A C 1
ATOM 907 O O . ILE A 1 115 ? -8.177 -13.420 16.175 1.00 37.31 115 ILE A O 1
#

Sequence (115 aa):
MLYATLSGVSSLRELSTILLACEGRIGHLNLKHFPKRSTLSDANKNRSSKVFANIYYSLFRTYRSFLSDSSPFSLPVKHLKIVDSTTISLFSDILKGVGRNPVNGKKKEKLLKHI

Radius of gyration: 24.1 Å; chains: 1; bounding box: 43×48×64 Å

Foldseek 3Di:
DLVCVVVVHDDLVVVQVVQQVCQVPCVVVVDPGRDDSVNVVVVVVVDDPVVSVVVVVVVCVVCVVVDPPPDPPDDPDPDDDDADPVNVVVVCVVCVPVDDQDPVNDDDPDDDDDD

Secondary structure (DSSP, 8-state):
-HHHHHTT---HHHHHHHHHHTGGGSGGGT-SSPPPHHHHHHHHHTS-HHHHHHHHHHHHHHHTTTS-----SS-S-TT-----HHHHHHHHHHHTTSSPPPTTS----------

Organism: NCBI:txid555500